Protein AF-A0A353R187-F1 (afdb_monomer)

Structure (mmCIF, N/CA/C/O backbone):
data_AF-A0A353R187-F1
#
_entry.id   AF-A0A353R187-F1
#
loop_
_atom_site.group_PDB
_atom_site.id
_atom_site.type_symbol
_atom_site.label_atom_id
_atom_site.label_alt_id
_atom_site.label_comp_id
_atom_site.label_asym_id
_atom_site.label_entity_id
_atom_site.label_seq_id
_atom_site.pdbx_PDB_ins_code
_atom_site.Cartn_x
_atom_site.Cartn_y
_atom_site.Cartn_z
_atom_site.occupancy
_atom_site.B_iso_or_equiv
_atom_site.auth_seq_id
_atom_site.auth_comp_id
_atom_site.auth_asym_id
_atom_site.auth_atom_id
_atom_site.pdbx_PDB_model_num
ATOM 1 N N . PHE A 1 1 ? -0.448 -1.861 16.298 1.00 93.31 1 PHE A N 1
ATOM 2 C CA . PHE A 1 1 ? -1.852 -1.504 15.987 1.00 93.31 1 PHE A CA 1
ATOM 3 C C . PHE A 1 1 ? -2.815 -1.718 17.162 1.00 93.31 1 PHE A C 1
ATOM 5 O O . PHE A 1 1 ? -3.581 -0.811 17.440 1.00 93.31 1 PHE A O 1
ATOM 12 N N . GLN A 1 2 ? -2.781 -2.840 17.905 1.00 96.88 2 GLN A N 1
ATOM 13 C CA . GLN A 1 2 ? -3.720 -3.057 19.032 1.00 96.88 2 GLN A CA 1
ATOM 14 C C . GLN A 1 2 ? -3.644 -1.962 20.117 1.00 96.88 2 GLN A C 1
ATOM 16 O O . GLN A 1 2 ? -4.664 -1.359 20.419 1.00 96.88 2 GLN A O 1
ATOM 21 N N . ARG A 1 3 ? -2.438 -1.616 20.601 1.00 97.94 3 ARG A N 1
ATOM 22 C CA . ARG A 1 3 ? -2.213 -0.488 21.532 1.00 97.94 3 ARG A CA 1
ATOM 23 C C . ARG A 1 3 ? -2.669 0.870 20.978 1.00 97.94 3 ARG A C 1
ATOM 25 O O . ARG A 1 3 ? -3.095 1.726 21.731 1.00 97.94 3 ARG A O 1
ATOM 32 N N . TRP A 1 4 ? -2.596 1.085 19.664 1.00 98.12 4 TRP A N 1
ATOM 33 C CA . TRP A 1 4 ? -3.057 2.345 19.063 1.00 98.12 4 TRP A CA 1
ATOM 34 C C . TRP A 1 4 ? -4.574 2.520 19.216 1.00 98.12 4 TRP A C 1
ATOM 36 O O . TRP A 1 4 ? -5.031 3.614 19.518 1.00 98.12 4 TRP A O 1
ATOM 46 N N . LYS A 1 5 ? -5.350 1.432 19.117 1.00 97.94 5 LYS A N 1
ATOM 47 C CA . LYS A 1 5 ? -6.807 1.475 19.314 1.00 97.94 5 LYS A CA 1
ATOM 48 C C . LYS A 1 5 ? -7.224 1.843 20.742 1.00 97.94 5 LYS A C 1
ATOM 50 O O . LYS A 1 5 ? -8.365 2.231 20.942 1.00 97.94 5 LYS A O 1
ATOM 55 N N . THR A 1 6 ? -6.332 1.706 21.728 1.00 97.44 6 THR A N 1
ATOM 56 C CA . THR A 1 6 ? -6.615 2.093 23.120 1.00 97.44 6 THR A CA 1
ATOM 57 C C . THR A 1 6 ? -6.304 3.564 23.391 1.00 97.44 6 THR A C 1
ATOM 59 O O . THR A 1 6 ? -6.472 4.012 24.522 1.00 97.44 6 THR A O 1
ATOM 62 N N . HIS A 1 7 ? -5.817 4.311 22.395 1.00 98.50 7 HIS A N 1
ATOM 63 C CA . HIS A 1 7 ? -5.575 5.741 22.531 1.00 98.50 7 HIS A CA 1
ATOM 64 C C . HIS A 1 7 ? -6.900 6.472 22.829 1.00 98.50 7 HIS A C 1
ATOM 66 O O . HIS A 1 7 ? -7.886 6.181 22.146 1.00 98.50 7 HIS A O 1
ATOM 72 N N . PRO A 1 8 ? -6.945 7.427 23.782 1.00 97.75 8 PRO A N 1
ATOM 73 C CA . PRO A 1 8 ? -8.185 8.105 24.178 1.00 97.75 8 PRO A CA 1
ATOM 74 C C . PRO A 1 8 ? -8.967 8.683 22.993 1.00 97.75 8 PRO A C 1
ATOM 76 O O . PRO A 1 8 ? -10.152 8.426 22.860 1.00 97.75 8 PRO A O 1
ATOM 79 N N . ALA A 1 9 ? -8.272 9.328 22.051 1.00 97.81 9 ALA A N 1
ATOM 80 C CA . ALA A 1 9 ? -8.889 9.908 20.853 1.00 97.81 9 ALA A CA 1
ATOM 81 C C . ALA A 1 9 ? -9.492 8.899 19.846 1.00 97.81 9 ALA A C 1
ATOM 83 O O . ALA A 1 9 ? -10.089 9.320 18.864 1.00 97.81 9 ALA A O 1
ATOM 84 N N . ILE A 1 10 ? -9.285 7.589 20.025 1.00 98.25 10 ILE A N 1
ATOM 85 C CA . ILE A 1 10 ? -9.747 6.534 19.099 1.00 98.25 10 ILE A CA 1
ATOM 86 C C . ILE A 1 10 ? -10.697 5.553 19.794 1.00 98.25 10 ILE A C 1
ATOM 88 O O . ILE A 1 10 ? -11.598 5.010 19.156 1.00 98.25 10 ILE A O 1
ATOM 92 N N . ARG A 1 11 ? -10.484 5.295 21.092 1.00 97.69 11 ARG A N 1
ATOM 93 C CA . ARG A 1 11 ? -11.180 4.248 21.849 1.00 97.69 11 ARG A CA 1
ATOM 94 C C . ARG A 1 11 ? -12.699 4.407 21.801 1.00 97.69 11 ARG A C 1
ATOM 96 O O . ARG A 1 11 ? -13.377 3.417 21.547 1.00 97.69 11 ARG A O 1
ATOM 103 N N . GLU A 1 12 ? -13.201 5.621 22.012 1.00 97.75 12 GLU A N 1
ATOM 104 C CA . GLU A 1 12 ? -14.642 5.915 22.044 1.00 97.75 12 GLU A CA 1
ATOM 105 C C . GLU A 1 12 ? -15.323 5.575 20.711 1.00 97.75 12 GLU A C 1
ATOM 107 O O . GLU A 1 12 ? -16.404 5.000 20.693 1.00 97.75 12 GLU A O 1
ATOM 112 N N . THR A 1 13 ? -14.652 5.807 19.576 1.00 98.12 13 THR A N 1
ATOM 113 C CA . THR A 1 13 ? -15.182 5.471 18.242 1.00 98.12 13 THR A CA 1
ATOM 114 C C . THR A 1 13 ? -15.376 3.964 18.031 1.00 98.12 13 THR A C 1
ATOM 116 O O . THR A 1 13 ? -16.136 3.553 17.158 1.00 98.12 13 THR A O 1
ATOM 119 N N . LEU A 1 14 ? -14.665 3.125 18.789 1.00 97.75 14 LEU A N 1
ATOM 120 C CA . LEU A 1 14 ? -14.683 1.668 18.641 1.00 97.75 14 LEU A CA 1
ATOM 121 C C . LEU A 1 14 ? -15.485 0.960 19.746 1.00 97.75 14 LEU A C 1
ATOM 123 O O . LEU A 1 14 ? -15.619 -0.266 19.695 1.00 97.75 14 LEU A O 1
ATOM 127 N N . GLU A 1 15 ? -15.979 1.691 20.747 1.00 97.62 15 GLU A N 1
ATOM 128 C CA . GLU A 1 15 ? -16.717 1.134 21.882 1.00 97.62 15 GLU A CA 1
ATOM 129 C C . GLU A 1 15 ? -18.040 0.490 21.438 1.00 97.62 15 GLU A C 1
ATOM 131 O O . GLU A 1 15 ? -18.716 0.969 20.533 1.00 97.62 15 GLU A O 1
ATOM 136 N N . GLY A 1 16 ? -18.371 -0.677 22.004 1.00 97.44 16 GLY A N 1
ATOM 137 C CA . GLY A 1 16 ? -19.517 -1.494 21.570 1.00 97.44 16 GLY A CA 1
ATOM 138 C C . GLY A 1 16 ? -19.370 -2.141 20.181 1.00 97.44 16 GLY A C 1
ATOM 139 O O . GLY A 1 16 ? -20.171 -2.999 19.810 1.00 97.44 16 GLY A O 1
ATOM 140 N N . GLY A 1 17 ? -18.333 -1.787 19.415 1.00 97.38 17 GLY A N 1
ATOM 141 C CA . GLY A 1 17 ? -18.072 -2.335 18.090 1.00 97.38 17 GLY A CA 1
ATOM 142 C C . GLY A 1 17 ? -17.577 -3.786 18.118 1.00 97.38 17 GLY A C 1
ATOM 143 O O . GLY A 1 17 ? -16.791 -4.194 18.974 1.00 97.38 17 GLY A O 1
ATOM 144 N N . LYS A 1 18 ? -17.977 -4.576 17.113 1.00 97.62 18 LYS A N 1
ATOM 145 C CA . LYS A 1 18 ? -17.497 -5.951 16.905 1.00 97.62 18 LYS A CA 1
ATOM 146 C C . LYS A 1 18 ? -16.523 -6.007 15.729 1.00 97.62 18 LYS A C 1
ATOM 148 O O . LYS A 1 18 ? -16.879 -5.712 14.592 1.00 97.62 18 LYS A O 1
ATOM 153 N N . ARG A 1 19 ? -15.286 -6.448 15.976 1.00 96.44 19 ARG A N 1
ATOM 154 C CA . ARG A 1 19 ? -14.302 -6.701 14.909 1.00 96.44 19 ARG A CA 1
ATOM 155 C C . ARG A 1 19 ? -14.730 -7.912 14.074 1.00 96.44 19 ARG A C 1
ATOM 157 O O . ARG A 1 19 ? -14.795 -9.017 14.604 1.00 96.44 19 ARG A O 1
ATOM 164 N N . ILE A 1 20 ? -14.920 -7.716 12.770 1.00 98.19 20 ILE A N 1
ATOM 165 C CA . ILE A 1 20 ? -15.329 -8.780 11.834 1.00 98.19 20 ILE A CA 1
ATOM 166 C C . ILE A 1 20 ? -14.160 -9.475 11.122 1.00 98.19 20 ILE A C 1
ATOM 168 O O . ILE A 1 20 ? -14.278 -10.632 10.738 1.00 98.19 20 ILE A O 1
ATOM 172 N N . SER A 1 21 ? -13.017 -8.805 10.957 1.00 98.06 21 SER A N 1
ATOM 173 C CA . SER A 1 21 ? -11.867 -9.349 10.225 1.00 98.06 21 SER A CA 1
ATOM 174 C C . SER A 1 21 ? -10.534 -8.771 10.716 1.00 98.06 21 SER A C 1
ATOM 176 O O . SER A 1 21 ? -10.484 -7.891 11.583 1.00 98.06 21 SER A O 1
ATOM 178 N N . TYR A 1 22 ? -9.426 -9.348 10.254 1.00 97.94 22 TYR A N 1
ATOM 179 C CA . TYR A 1 22 ? -8.067 -8.836 10.438 1.00 97.94 22 TYR A CA 1
ATOM 180 C C . TYR A 1 22 ? -7.195 -9.321 9.280 1.00 97.94 22 TYR A C 1
ATOM 182 O O . TYR A 1 22 ? -7.345 -10.456 8.836 1.00 97.94 22 TYR A O 1
ATOM 190 N N . GLY A 1 23 ? -6.277 -8.473 8.825 1.00 97.75 23 GLY A N 1
ATOM 191 C CA . GLY A 1 23 ? -5.287 -8.813 7.814 1.00 97.75 23 GLY A CA 1
ATOM 192 C C . GLY A 1 23 ? -4.055 -7.925 7.940 1.00 97.75 23 GLY A C 1
ATOM 193 O O . GLY A 1 23 ? -4.102 -6.854 8.552 1.00 97.75 23 GLY A O 1
ATOM 194 N N . ALA A 1 24 ? -2.952 -8.384 7.360 1.00 97.94 24 ALA A N 1
ATOM 195 C CA . ALA A 1 24 ? -1.696 -7.655 7.285 1.00 97.94 24 ALA A CA 1
ATOM 196 C C . ALA A 1 24 ? -0.996 -7.972 5.957 1.00 97.94 24 ALA A C 1
ATOM 198 O O . ALA A 1 24 ? -1.102 -9.085 5.446 1.00 97.94 24 ALA A O 1
ATOM 199 N N . ARG A 1 25 ? -0.283 -6.990 5.397 1.00 96.75 25 ARG A N 1
ATOM 200 C CA . ARG A 1 25 ? 0.530 -7.141 4.185 1.00 96.75 25 ARG A CA 1
ATOM 201 C C . ARG A 1 25 ? 1.711 -6.176 4.237 1.00 96.75 25 ARG A C 1
ATOM 203 O O . ARG A 1 25 ? 1.574 -5.069 4.754 1.00 96.75 25 ARG A O 1
ATOM 210 N N . ALA A 1 26 ? 2.850 -6.588 3.691 1.00 96.38 26 ALA A N 1
ATOM 211 C CA . ALA A 1 26 ? 3.976 -5.691 3.466 1.00 96.38 26 ALA A CA 1
ATOM 212 C C . ALA A 1 26 ? 3.659 -4.675 2.352 1.00 96.38 26 ALA A C 1
ATOM 214 O O . ALA A 1 26 ? 2.885 -4.960 1.436 1.00 96.38 26 ALA A O 1
ATOM 215 N N . VAL A 1 27 ? 4.271 -3.494 2.432 1.00 95.69 27 VAL A N 1
ATOM 216 C CA . VAL A 1 27 ? 4.159 -2.427 1.428 1.00 95.69 27 VAL A CA 1
ATOM 217 C C . VAL A 1 27 ? 5.539 -1.843 1.141 1.00 95.69 27 VAL A C 1
ATOM 219 O O . VAL A 1 27 ? 6.366 -1.722 2.046 1.00 95.69 27 VAL A O 1
ATOM 222 N N . ASN A 1 28 ? 5.799 -1.470 -0.111 1.00 95.81 28 ASN A N 1
ATOM 223 C CA . ASN A 1 28 ? 7.075 -0.877 -0.507 1.00 95.81 28 ASN A CA 1
ATOM 224 C C . ASN A 1 28 ? 7.204 0.545 0.063 1.00 95.81 28 ASN A C 1
ATOM 226 O O . ASN A 1 28 ? 6.243 1.313 0.053 1.00 95.81 28 ASN A O 1
ATOM 230 N N . LYS A 1 29 ? 8.404 0.922 0.517 1.00 95.06 29 LYS A N 1
ATOM 231 C CA . LYS A 1 29 ? 8.703 2.291 0.984 1.00 95.06 29 LYS A CA 1
ATOM 232 C C . LYS A 1 29 ? 9.984 2.888 0.383 1.00 95.06 29 LYS A C 1
ATOM 234 O O . LYS A 1 29 ? 10.262 4.057 0.612 1.00 95.06 29 LYS A O 1
ATOM 239 N N . GLY A 1 30 ? 10.735 2.112 -0.402 1.00 93.88 30 GLY A N 1
ATOM 240 C CA . GLY A 1 30 ? 11.995 2.556 -1.010 1.00 93.88 30 GLY A CA 1
ATOM 241 C C . GLY A 1 30 ? 11.833 3.646 -2.078 1.00 93.88 30 GLY A C 1
ATOM 242 O O . GLY A 1 30 ? 12.703 4.498 -2.235 1.00 93.88 30 GLY A O 1
ATOM 243 N N . GLY A 1 31 ? 10.682 3.678 -2.759 1.00 90.50 31 GLY A N 1
ATOM 244 C CA . GLY A 1 31 ? 10.388 4.673 -3.789 1.00 90.50 31 GLY A CA 1
ATOM 245 C C . GLY A 1 31 ? 11.347 4.583 -4.979 1.00 90.50 31 GLY A C 1
ATOM 246 O O . GLY A 1 31 ? 11.850 3.511 -5.304 1.00 90.50 31 GLY A O 1
ATOM 247 N N . LEU A 1 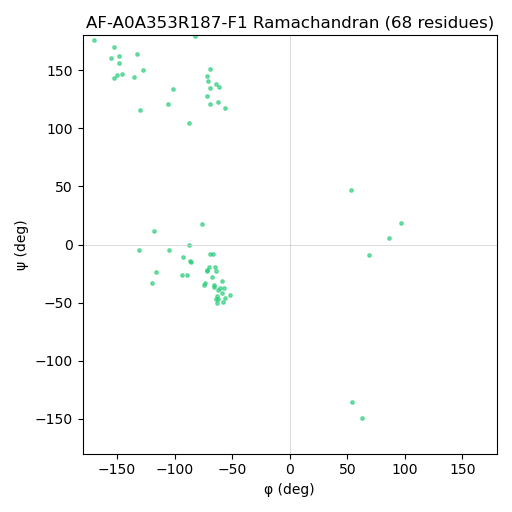32 ? 11.606 5.728 -5.618 1.00 92.06 32 LEU A N 1
ATOM 248 C CA . LEU A 1 32 ? 12.407 5.814 -6.844 1.00 92.06 32 LEU A CA 1
ATOM 249 C C . LEU A 1 32 ? 13.821 5.231 -6.686 1.00 92.06 32 LEU A C 1
ATOM 251 O O . LEU A 1 32 ? 14.312 4.557 -7.583 1.00 92.06 32 LEU A O 1
ATOM 255 N N . ASN A 1 33 ? 14.438 5.433 -5.520 1.00 94.81 33 ASN A N 1
ATOM 256 C CA . ASN A 1 33 ? 15.804 4.986 -5.229 1.00 94.81 33 ASN A CA 1
ATOM 257 C C . ASN A 1 33 ? 15.940 3.462 -5.112 1.00 94.81 33 ASN A C 1
ATOM 259 O O . ASN A 1 33 ? 17.049 2.954 -4.975 1.00 94.81 33 ASN A O 1
ATOM 263 N N . SER A 1 34 ? 14.826 2.731 -5.108 1.00 96.31 34 SER A N 1
ATOM 264 C CA . SER A 1 34 ? 14.807 1.274 -4.990 1.00 96.31 34 SER A CA 1
ATOM 265 C C . SER A 1 34 ? 14.207 0.589 -6.217 1.00 96.31 34 SER A C 1
ATOM 267 O O . SER A 1 34 ? 13.922 -0.604 -6.143 1.00 96.31 34 SER A O 1
ATOM 269 N N . LEU A 1 35 ? 13.994 1.310 -7.327 1.00 96.69 35 LEU A N 1
ATOM 270 C CA . LEU A 1 35 ? 13.508 0.692 -8.560 1.00 96.69 35 LEU A CA 1
ATOM 271 C C . LEU A 1 35 ? 14.614 -0.158 -9.213 1.00 96.69 35 LEU A C 1
ATOM 2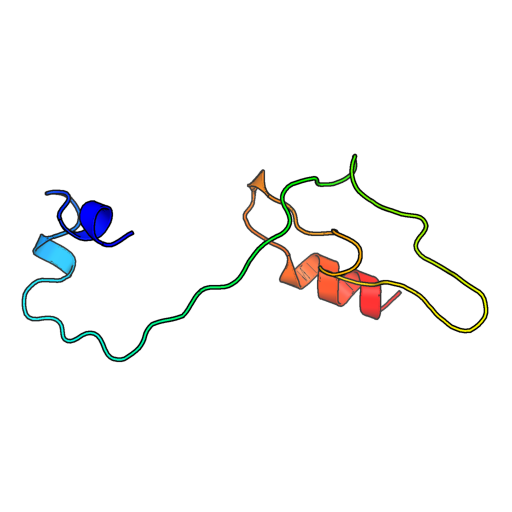73 O O . LEU A 1 35 ? 15.711 0.353 -9.454 1.00 96.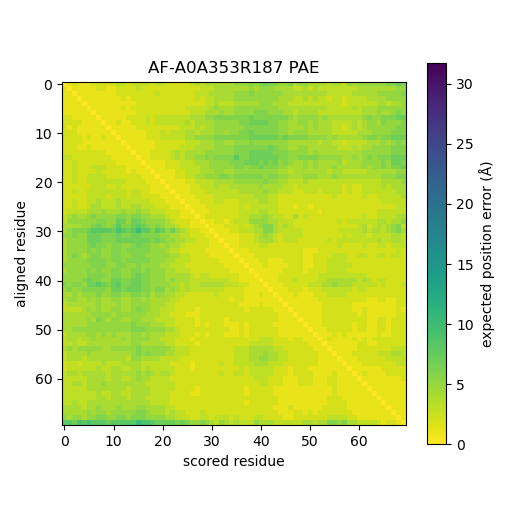69 35 LEU A O 1
ATOM 277 N N . PRO A 1 36 ? 14.341 -1.434 -9.531 1.00 96.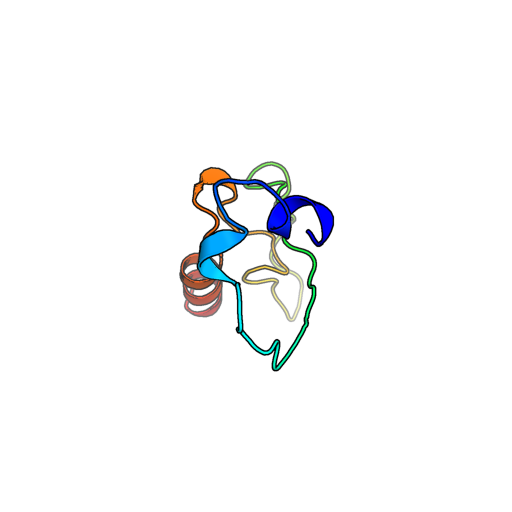75 36 PRO A N 1
ATOM 278 C CA . PRO A 1 36 ? 15.282 -2.294 -10.236 1.00 96.75 36 PRO A CA 1
ATOM 279 C C . PRO A 1 36 ? 15.227 -2.060 -11.754 1.00 96.75 36 PRO A C 1
ATOM 281 O O . PRO A 1 36 ? 14.408 -1.296 -12.271 1.00 96.75 36 PRO A O 1
ATOM 284 N N . LYS A 1 37 ? 16.061 -2.791 -12.505 1.00 97.31 37 LYS A N 1
ATOM 285 C CA . LYS A 1 37 ? 15.862 -2.949 -13.952 1.00 97.31 37 LYS A CA 1
ATOM 286 C C . LYS A 1 37 ? 14.526 -3.654 -14.198 1.00 97.31 37 LYS A C 1
ATOM 288 O O . LYS A 1 37 ? 14.327 -4.758 -13.714 1.00 97.31 37 LYS A O 1
ATOM 293 N N . LEU A 1 38 ? 13.634 -3.031 -14.965 1.00 97.94 38 LEU A N 1
ATOM 294 C CA . LEU A 1 38 ? 12.229 -3.450 -15.062 1.00 97.94 38 LEU A CA 1
ATOM 295 C C . LEU A 1 38 ? 11.945 -4.533 -16.109 1.00 97.94 38 LEU A C 1
ATOM 297 O O . LEU A 1 38 ? 10.870 -5.121 -16.085 1.00 97.94 38 LEU A O 1
ATOM 301 N N . THR A 1 39 ? 12.870 -4.799 -17.030 1.00 98.12 39 THR A N 1
ATOM 302 C CA . THR A 1 39 ? 12.663 -5.737 -18.141 1.00 98.12 39 THR A CA 1
ATOM 303 C C . THR A 1 39 ? 13.763 -6.785 -18.213 1.00 98.12 39 THR A C 1
ATOM 305 O O . THR A 1 39 ? 14.922 -6.542 -17.852 1.00 98.12 39 THR A O 1
ATOM 308 N N . PHE A 1 40 ? 13.394 -7.957 -18.716 1.00 97.69 40 PHE A N 1
ATOM 309 C CA . PHE A 1 40 ? 14.287 -9.077 -18.988 1.00 97.69 40 PHE A CA 1
ATOM 310 C C . PHE A 1 40 ? 13.767 -9.866 -20.206 1.00 97.69 40 PHE A C 1
ATOM 312 O O . PHE A 1 40 ? 12.614 -9.686 -20.599 1.00 97.69 40 PHE A O 1
ATOM 319 N N . PRO A 1 41 ? 14.588 -10.707 -20.864 1.00 98.31 41 PRO A N 1
ATOM 320 C CA . PRO A 1 41 ? 14.131 -11.480 -22.019 1.00 98.31 41 PRO A CA 1
ATOM 321 C C . PRO A 1 41 ? 12.900 -12.331 -21.674 1.00 98.31 41 PRO A C 1
ATOM 323 O O . PRO A 1 41 ? 12.969 -13.200 -20.810 1.00 98.31 41 PRO A O 1
ATOM 326 N N . GLY A 1 42 ? 11.772 -12.052 -22.333 1.00 98.19 42 GLY A N 1
ATOM 327 C CA . GLY A 1 42 ? 10.505 -12.756 -22.113 1.00 98.19 42 GLY A CA 1
ATOM 328 C C . GLY A 1 42 ? 9.626 -12.221 -20.975 1.00 98.19 42 GLY A C 1
ATOM 329 O O . GLY A 1 42 ? 8.598 -12.834 -20.699 1.00 98.19 42 GLY A O 1
ATOM 330 N N . GLY A 1 43 ? 9.968 -11.100 -20.324 1.00 97.56 43 GLY A N 1
ATOM 331 C CA . GLY A 1 43 ? 9.115 -10.556 -19.263 1.00 97.56 43 GLY A CA 1
ATOM 332 C C . GLY A 1 43 ? 9.470 -9.163 -18.740 1.00 97.56 43 GLY A C 1
ATOM 333 O O . GLY A 1 43 ? 10.454 -8.529 -19.130 1.00 97.56 43 GLY A O 1
ATOM 334 N N . MET A 1 44 ? 8.622 -8.674 -17.835 1.00 97.88 44 MET A N 1
ATOM 335 C CA . MET A 1 44 ? 8.759 -7.368 -17.192 1.00 97.88 44 MET A CA 1
ATOM 336 C C . MET A 1 44 ? 8.193 -7.376 -15.768 1.00 97.88 44 MET A C 1
ATOM 338 O O . MET A 1 44 ? 7.316 -8.176 -15.441 1.00 97.88 44 MET A O 1
ATOM 342 N N . MET A 1 45 ? 8.675 -6.457 -14.934 1.00 98.00 45 MET A N 1
ATOM 343 C CA . MET A 1 45 ? 8.147 -6.188 -13.597 1.00 98.00 45 MET A CA 1
ATOM 344 C C . MET A 1 45 ? 7.274 -4.936 -13.614 1.00 98.00 45 MET A C 1
ATOM 346 O O . MET A 1 45 ? 7.673 -3.892 -14.130 1.00 98.00 45 MET A O 1
ATOM 350 N N . VAL A 1 46 ? 6.101 -5.026 -12.987 1.00 98.00 46 VAL A N 1
ATOM 351 C CA . VAL A 1 46 ? 5.122 -3.933 -12.905 1.00 98.00 46 VAL A CA 1
ATOM 352 C C . VAL A 1 46 ? 4.604 -3.747 -11.478 1.00 98.00 46 VAL A C 1
ATOM 354 O O . VAL A 1 46 ? 4.771 -4.596 -10.600 1.00 98.00 46 VAL A O 1
ATOM 357 N N . GLY A 1 47 ? 3.978 -2.602 -11.227 1.00 97.56 47 GLY A N 1
ATOM 358 C CA . GLY A 1 47 ? 3.324 -2.259 -9.969 1.00 97.56 47 GLY A CA 1
ATOM 359 C C . GLY A 1 47 ? 4.166 -2.376 -8.708 1.00 97.56 47 GLY A C 1
ATOM 360 O O . GLY A 1 47 ? 5.273 -1.844 -8.642 1.00 97.56 47 GLY A O 1
ATOM 361 N N . CYS A 1 48 ? 3.591 -2.968 -7.658 1.00 96.62 48 CYS A N 1
ATOM 362 C CA . CYS A 1 48 ? 4.249 -3.050 -6.351 1.00 96.62 48 CYS A CA 1
ATOM 363 C C . CYS A 1 48 ? 5.424 -4.034 -6.342 1.00 96.62 48 CYS A C 1
ATOM 365 O O . CYS A 1 48 ? 6.323 -3.858 -5.527 1.00 96.62 48 CYS A O 1
ATOM 367 N N . GLU A 1 49 ? 5.449 -5.007 -7.259 1.00 96.19 49 GLU A N 1
ATOM 368 C CA . GLU A 1 49 ? 6.618 -5.874 -7.451 1.00 96.19 49 GLU A CA 1
ATOM 369 C C . GLU A 1 49 ? 7.815 -5.042 -7.925 1.00 96.19 49 GLU A C 1
ATOM 371 O O . GLU A 1 49 ? 8.885 -5.082 -7.331 1.00 96.19 49 GLU A O 1
ATOM 376 N N . ALA A 1 50 ? 7.593 -4.169 -8.913 1.00 96.69 50 ALA A N 1
ATOM 377 C CA . ALA A 1 50 ? 8.607 -3.223 -9.376 1.00 96.69 50 ALA A CA 1
ATOM 378 C C . ALA A 1 50 ? 8.925 -2.100 -8.368 1.00 96.69 50 ALA A C 1
ATOM 380 O O . ALA A 1 50 ? 9.974 -1.472 -8.468 1.00 96.69 50 ALA A O 1
ATOM 381 N N . GLY A 1 51 ? 8.043 -1.828 -7.399 1.00 97.12 51 GLY A N 1
ATOM 382 C CA . GLY A 1 51 ? 8.283 -0.850 -6.332 1.00 97.12 51 GLY A CA 1
ATOM 383 C C . GLY A 1 51 ? 7.691 0.547 -6.557 1.00 97.12 51 GLY A C 1
ATOM 384 O O . GLY A 1 51 ? 8.072 1.487 -5.862 1.00 97.12 51 GLY A O 1
ATOM 385 N N . PHE A 1 52 ? 6.714 0.707 -7.454 1.00 96.94 52 PHE A N 1
ATOM 386 C CA . PHE A 1 52 ? 6.136 2.016 -7.816 1.00 96.94 52 PHE A CA 1
ATOM 387 C C . PHE A 1 52 ? 5.152 2.631 -6.796 1.00 96.94 52 PHE A C 1
ATOM 389 O O . PHE A 1 52 ? 4.369 3.526 -7.134 1.00 96.94 52 PHE A O 1
ATOM 396 N N . LEU A 1 53 ? 5.144 2.179 -5.542 1.00 97.31 53 LEU A N 1
ATOM 397 C CA . LEU A 1 53 ? 4.299 2.778 -4.507 1.00 97.31 53 LEU A CA 1
ATOM 398 C C . LEU A 1 53 ? 4.801 4.186 -4.157 1.00 97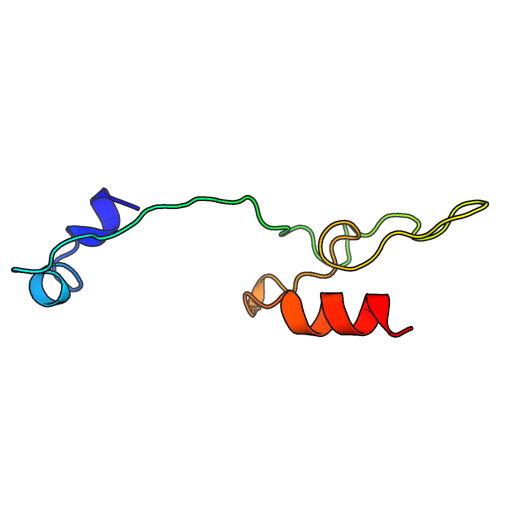.31 53 LEU A C 1
ATOM 400 O O . LEU A 1 53 ? 5.990 4.380 -3.922 1.00 97.31 53 LEU A O 1
ATOM 404 N N . ASN A 1 54 ? 3.895 5.164 -4.055 1.00 95.69 54 ASN A N 1
ATOM 405 C CA . ASN A 1 54 ? 4.204 6.478 -3.491 1.00 95.69 54 ASN A CA 1
ATOM 406 C C . ASN A 1 54 ? 4.001 6.443 -1.962 1.00 95.69 54 ASN A C 1
ATOM 408 O O . ASN A 1 54 ? 2.846 6.464 -1.513 1.00 95.69 54 ASN A O 1
ATOM 412 N N . PRO A 1 55 ? 5.077 6.402 -1.148 1.00 93.00 55 PRO A N 1
ATOM 413 C CA . PRO A 1 55 ? 4.956 6.217 0.295 1.00 93.00 55 PRO A CA 1
ATOM 414 C C . PRO A 1 55 ? 4.430 7.464 1.004 1.00 93.00 55 PRO A C 1
ATOM 416 O O . PRO A 1 55 ? 3.682 7.335 1.967 1.00 93.00 55 PRO A O 1
ATOM 419 N N . ALA A 1 56 ? 4.760 8.661 0.508 1.00 93.56 56 ALA A N 1
ATOM 420 C CA . ALA A 1 56 ? 4.311 9.922 1.098 1.00 93.56 56 ALA A CA 1
ATOM 421 C C . ALA A 1 56 ? 2.791 10.091 0.991 1.00 93.56 56 ALA A C 1
ATOM 423 O O . ALA A 1 56 ? 2.153 10.620 1.896 1.00 93.56 56 ALA A O 1
ATOM 424 N N . LYS A 1 57 ? 2.200 9.609 -0.108 1.00 95.94 57 LYS A N 1
ATOM 425 C CA . LYS A 1 57 ? 0.747 9.640 -0.319 1.00 95.94 57 LYS A CA 1
ATOM 426 C C . LYS A 1 57 ? 0.040 8.368 0.154 1.00 95.94 57 LYS A C 1
ATOM 428 O O . LYS A 1 57 ? -1.185 8.355 0.164 1.00 95.94 57 LYS A O 1
ATOM 433 N N . ILE A 1 58 ? 0.785 7.311 0.494 1.00 95.81 58 ILE A N 1
ATOM 434 C CA . ILE A 1 58 ? 0.263 5.958 0.756 1.00 95.81 58 ILE A CA 1
ATOM 435 C C . ILE A 1 58 ? 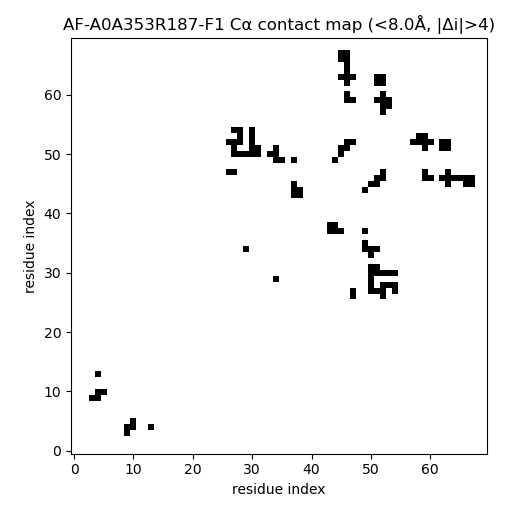-0.605 5.486 -0.431 1.00 95.81 58 ILE A C 1
ATOM 437 O O . ILE A 1 58 ? -1.733 5.021 -0.277 1.00 95.81 58 ILE A O 1
ATOM 441 N N . LYS A 1 59 ? -0.099 5.659 -1.662 1.00 96.75 59 LYS A N 1
ATOM 442 C CA . LYS A 1 59 ? -0.823 5.292 -2.893 1.00 96.75 59 LYS A CA 1
ATOM 443 C C . LYS A 1 59 ? 0.051 4.444 -3.811 1.00 96.75 59 LYS A C 1
ATOM 445 O O . LYS A 1 59 ? 1.036 4.938 -4.348 1.00 96.75 59 LYS A O 1
ATOM 450 N N . GLY A 1 60 ? -0.351 3.192 -4.033 1.00 96.44 60 GLY A N 1
ATOM 451 C CA . GLY A 1 60 ? 0.286 2.279 -4.996 1.00 96.44 60 GLY A CA 1
ATOM 452 C C . GLY A 1 60 ? -0.616 1.852 -6.157 1.00 96.44 60 GLY A C 1
ATOM 453 O O . GLY A 1 60 ? -0.118 1.538 -7.226 1.00 96.44 60 GLY A O 1
ATOM 454 N N . ASN A 1 61 ? -1.945 1.901 -5.999 1.00 97.81 61 ASN A N 1
ATOM 455 C CA . ASN A 1 61 ? -2.864 1.322 -6.991 1.00 97.81 61 ASN A CA 1
ATOM 456 C C . ASN A 1 61 ? -2.778 2.010 -8.360 1.00 97.81 61 ASN A C 1
ATOM 458 O O . ASN A 1 61 ? -2.610 1.349 -9.372 1.00 97.81 61 ASN A O 1
ATOM 462 N N . HIS A 1 62 ? -2.863 3.341 -8.395 1.00 98.00 62 HIS A N 1
ATOM 463 C CA . HIS A 1 62 ? -2.795 4.115 -9.639 1.00 98.00 62 HIS A CA 1
ATOM 464 C C . HIS A 1 62 ? -1.495 3.900 -10.432 1.00 98.00 62 HIS A C 1
ATOM 466 O O . HIS A 1 62 ? -1.543 3.738 -11.647 1.00 98.00 62 HIS A O 1
ATOM 472 N N . THR A 1 63 ? -0.343 3.847 -9.761 1.00 97.38 63 THR A N 1
ATOM 473 C CA . THR A 1 63 ? 0.949 3.589 -10.405 1.00 97.38 63 THR A CA 1
ATOM 474 C C . THR A 1 63 ? 1.101 2.122 -10.802 1.00 97.38 63 THR A C 1
ATOM 476 O O . THR A 1 63 ? 1.626 1.835 -11.875 1.00 97.38 63 THR A O 1
ATOM 479 N N . ALA A 1 64 ? 0.567 1.188 -10.010 1.00 97.94 64 ALA A N 1
ATOM 480 C CA . ALA A 1 64 ? 0.507 -0.219 -10.388 1.00 97.94 64 ALA A CA 1
ATOM 481 C C . ALA A 1 64 ? -0.354 -0.472 -11.626 1.00 97.94 64 ALA A C 1
ATOM 483 O O . ALA A 1 64 ? 0.092 -1.153 -12.541 1.00 97.94 64 ALA A O 1
ATOM 484 N N . MET A 1 65 ? -1.529 0.149 -11.711 1.00 98.50 65 MET A N 1
ATOM 485 C CA . MET A 1 65 ? -2.350 0.102 -12.921 1.00 98.50 65 MET A CA 1
ATOM 486 C C . MET A 1 65 ? -1.616 0.735 -14.102 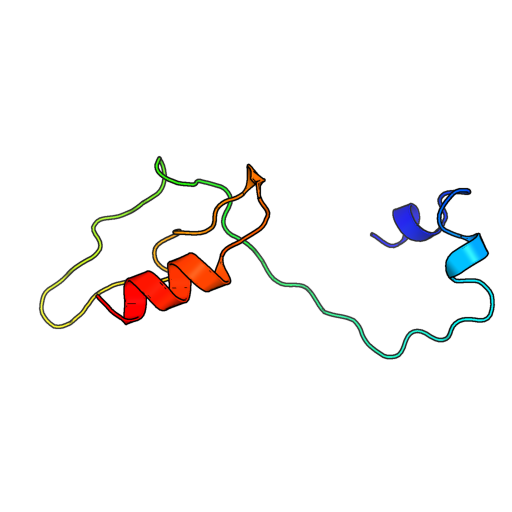1.00 98.50 65 MET A C 1
ATOM 488 O O . MET A 1 65 ? -1.536 0.129 -15.164 1.00 98.50 65 MET A O 1
ATOM 492 N N . LYS A 1 66 ? -1.023 1.922 -13.917 1.00 98.44 66 LYS A N 1
ATOM 493 C CA . LYS A 1 66 ? -0.350 2.623 -15.014 1.00 98.44 66 LYS A CA 1
ATOM 494 C C . LYS A 1 66 ? 0.828 1.833 -15.583 1.00 98.44 66 LYS A C 1
ATOM 496 O O . LYS A 1 66 ? 0.998 1.817 -16.792 1.00 98.44 66 LYS A O 1
ATOM 501 N N . THR A 1 67 ? 1.608 1.174 -14.733 1.00 97.75 67 THR A N 1
ATOM 502 C CA . THR A 1 67 ? 2.749 0.347 -15.166 1.00 97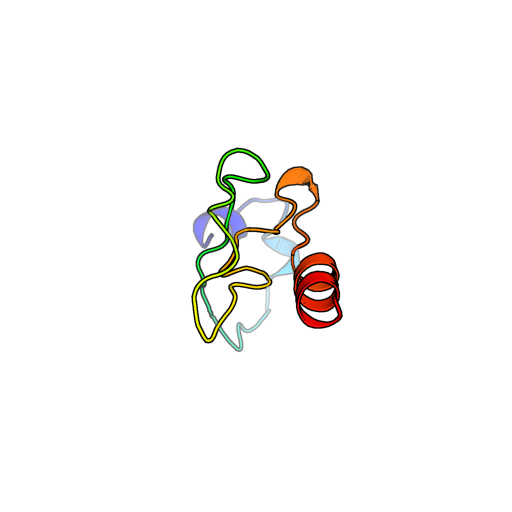.75 67 THR A CA 1
ATOM 503 C C . THR A 1 67 ? 2.335 -0.955 -15.842 1.00 97.75 67 THR A C 1
ATOM 505 O O . THR A 1 67 ? 3.129 -1.481 -16.600 1.00 97.75 67 THR A O 1
ATOM 508 N N . GLY A 1 68 ? 1.120 -1.462 -15.604 1.00 97.75 68 GLY A N 1
ATOM 509 C CA . GLY A 1 68 ? 0.568 -2.588 -16.366 1.00 97.75 68 GLY A CA 1
ATOM 510 C C . GLY A 1 68 ? -0.134 -2.188 -17.671 1.00 97.75 68 GLY A C 1
ATOM 511 O O . GLY A 1 68 ? -0.417 -3.052 -18.490 1.00 97.75 68 GLY A O 1
ATOM 512 N N . MET A 1 69 ? -0.460 -0.902 -17.852 1.00 98.00 69 MET A N 1
ATOM 513 C CA . MET A 1 69 ? -1.072 -0.369 -19.081 1.00 98.00 69 MET A CA 1
ATOM 514 C C . MET A 1 69 ? -0.047 0.078 -2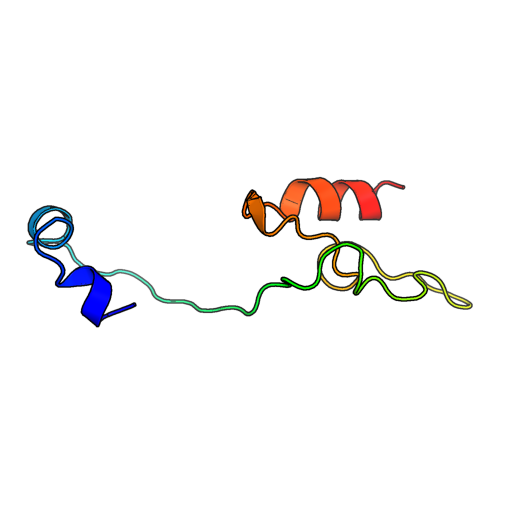0.127 1.00 98.00 69 MET A C 1
ATOM 516 O O . MET A 1 69 ? -0.398 0.195 -21.298 1.00 98.00 69 MET A O 1
ATOM 520 N N . LEU A 1 70 ? 1.151 0.454 -19.675 1.00 93.56 70 LEU A N 1
ATOM 521 C CA . LEU A 1 70 ? 2.280 0.849 -20.516 1.00 93.56 70 LEU A CA 1
ATOM 522 C C . LEU A 1 70 ? 3.080 -0.389 -20.915 1.00 93.56 70 LEU A C 1
ATOM 524 O O . LEU A 1 70 ? 3.544 -0.404 -22.072 1.00 93.56 70 LEU A O 1
#

Mean predicted aligned error: 3.03 Å

Foldseek 3Di:
DVVVCVPPVRVVVCPPHDDDDDDDDDFADCAPVPFDDADDVPDGDAFRRRPHQDVVVRDGPVRRVVRVVD

Secondary structure (DSSP, 8-state):
-HHHHTSHHHHHHHTT--------------GGGG----EETTEE--HHHHT--BTTTTB-HHHHHHHHH-

Sequence (70 aa):
FQRWKTHPAIRETLEGGKRISYGARAVNKGGLNSLPKLTFPGGMMVGCEAGFLNPAKIKGNHTAMKTGML

pLDDT: mean 96.89, std 1.62, range [90.5, 98.5]

Solvent-accessible surface area (backbone atoms only — not comparable to full-atom values): 4549 Å² total; per-residue (Å²): 111,75,74,60,51,66,36,79,95,43,30,70,84,50,61,97,60,80,85,87,80,86,86,86,79,92,79,62,69,66,28,81,89,56,52,66,86,48,66,53,97,93,51,71,54,43,18,70,84,36,27,54,23,39,56,94,77,72,47,37,65,72,46,21,51,50,49,70,73,106

Radius of gyration: 17.89 Å; Cα contacts (8 Å, |Δi|>4): 66; chains: 1; bounding box: 35×23×46 Å